Protein AF-A0A7W7KE96-F1 (afdb_monomer_lite)

Organism: Pseudomonas nitroreducens (NCBI:txid46680)

pLDDT: mean 72.94, std 20.35, range [32.03, 95.0]

Structure (mmCIF, N/CA/C/O backbone):
data_AF-A0A7W7KE96-F1
#
_entry.id   AF-A0A7W7KE96-F1
#
loop_
_atom_site.group_PDB
_atom_site.id
_atom_site.type_symbol
_atom_site.label_atom_id
_atom_site.label_alt_id
_atom_site.label_comp_id
_atom_site.label_asym_id
_atom_site.label_entity_id
_atom_site.label_seq_id
_atom_site.pdbx_PDB_ins_code
_atom_site.Cartn_x
_atom_site.Cartn_y
_atom_site.Cartn_z
_atom_site.occupancy
_atom_site.B_iso_or_equiv
_atom_site.auth_seq_id
_atom_site.auth_comp_id
_atom_site.auth_asym_id
_atom_site.auth_atom_id
_atom_site.pdbx_PDB_model_num
ATOM 1 N N . MET A 1 1 ? 0.145 -7.226 46.115 1.00 63.91 1 MET A N 1
ATOM 2 C CA . MET A 1 1 ? 0.177 -8.161 44.951 1.00 63.91 1 MET A CA 1
ATOM 3 C C . MET A 1 1 ? 1.375 -7.866 44.045 1.00 63.91 1 MET A C 1
ATOM 5 O O . MET A 1 1 ? 1.888 -6.747 44.052 1.00 63.91 1 MET A O 1
ATOM 9 N N . THR A 1 2 ? 1.837 -8.857 43.277 1.00 77.69 2 THR A N 1
ATOM 10 C CA . THR A 1 2 ? 2.917 -8.697 42.286 1.00 77.69 2 THR A CA 1
ATOM 11 C C . THR A 1 2 ? 2.420 -7.988 41.025 1.00 77.69 2 THR A C 1
ATOM 13 O O . THR A 1 2 ? 1.228 -7.985 40.714 1.00 77.69 2 THR A O 1
ATOM 16 N N . ARG A 1 3 ? 3.340 -7.403 40.246 1.00 73.75 3 ARG A N 1
ATOM 17 C CA . ARG A 1 3 ? 3.015 -6.742 38.969 1.00 73.75 3 ARG A CA 1
ATOM 18 C C . ARG A 1 3 ? 2.228 -7.653 38.026 1.00 73.75 3 ARG A C 1
ATOM 20 O O . ARG A 1 3 ? 1.323 -7.188 37.340 1.00 73.75 3 ARG A O 1
ATOM 27 N N . HIS A 1 4 ? 2.587 -8.936 37.979 1.00 71.88 4 HIS A N 1
ATOM 28 C CA . HIS A 1 4 ? 1.947 -9.897 37.088 1.00 71.88 4 HIS A CA 1
ATOM 29 C C . HIS A 1 4 ? 0.492 -10.147 37.503 1.00 71.88 4 HIS A C 1
ATOM 31 O O . HIS A 1 4 ? -0.402 -10.070 36.667 1.00 71.88 4 HIS A O 1
ATOM 37 N N . GLU A 1 5 ? 0.244 -10.341 38.799 1.00 79.44 5 GLU A N 1
ATOM 38 C CA . GLU A 1 5 ? -1.103 -10.527 39.351 1.00 79.44 5 GLU A CA 1
ATOM 39 C C . GLU A 1 5 ? -1.986 -9.290 39.145 1.00 79.44 5 GLU A C 1
ATOM 41 O O . GLU A 1 5 ? -3.139 -9.418 38.738 1.00 79.44 5 GLU A O 1
ATOM 46 N N . ALA A 1 6 ? -1.439 -8.084 39.339 1.00 77.19 6 ALA A N 1
ATOM 47 C CA . ALA A 1 6 ? -2.175 -6.839 39.114 1.00 77.19 6 ALA A CA 1
ATOM 48 C C . ALA A 1 6 ? -2.603 -6.677 37.645 1.00 77.19 6 ALA A C 1
ATOM 50 O O . ALA A 1 6 ? -3.721 -6.250 37.363 1.00 77.19 6 ALA A O 1
ATOM 51 N N . VAL A 1 7 ? -1.735 -7.050 36.699 1.00 76.81 7 VAL A N 1
ATOM 52 C CA . VAL A 1 7 ? -2.037 -6.987 35.261 1.00 76.81 7 VAL A CA 1
ATOM 53 C C . VAL A 1 7 ? -3.078 -8.032 34.856 1.00 76.81 7 VAL A C 1
ATOM 55 O O . VAL A 1 7 ? -3.960 -7.714 34.062 1.00 76.81 7 VAL A O 1
ATOM 58 N N . GLN A 1 8 ? -3.012 -9.254 35.394 1.00 75.69 8 GLN A N 1
ATOM 59 C CA . GLN A 1 8 ? -4.033 -10.280 35.134 1.00 75.69 8 GLN A CA 1
ATOM 60 C C . GLN A 1 8 ? -5.401 -9.836 35.659 1.00 75.69 8 GLN A C 1
ATOM 62 O O . GLN A 1 8 ? -6.379 -9.839 34.915 1.00 75.69 8 GLN A O 1
ATOM 67 N N . LYS A 1 9 ? -5.445 -9.317 36.890 1.00 80.25 9 LYS A N 1
ATOM 68 C CA . LYS A 1 9 ? -6.677 -8.799 37.492 1.00 80.25 9 LYS A CA 1
ATOM 69 C C . LYS A 1 9 ? -7.265 -7.621 36.704 1.00 80.25 9 LYS A C 1
ATOM 71 O O . LYS A 1 9 ? -8.474 -7.554 36.512 1.00 80.25 9 LYS A O 1
ATOM 76 N N . ALA A 1 10 ? -6.427 -6.716 36.192 1.00 74.06 10 ALA A N 1
ATOM 77 C CA . ALA A 1 10 ? -6.876 -5.616 35.335 1.00 74.06 10 ALA A CA 1
ATOM 78 C C . ALA A 1 10 ? -7.478 -6.106 34.003 1.00 74.06 10 ALA A C 1
ATOM 80 O O . ALA A 1 10 ? -8.450 -5.523 33.524 1.00 74.06 10 ALA A O 1
ATOM 81 N N . LYS A 1 11 ? -6.941 -7.188 33.420 1.00 78.25 11 LYS A N 1
ATOM 82 C CA . LYS A 1 11 ? -7.491 -7.811 32.204 1.00 78.25 11 LYS A CA 1
ATOM 83 C C . LYS A 1 11 ? -8.839 -8.475 32.465 1.00 78.25 11 LYS A C 1
ATOM 85 O O . LYS A 1 11 ? -9.767 -8.259 31.696 1.00 78.25 11 LYS A O 1
ATOM 90 N N . GLU A 1 12 ? -8.964 -9.234 33.550 1.00 77.56 12 GLU A N 1
ATOM 91 C CA . GLU A 1 12 ? -10.230 -9.870 33.937 1.00 77.56 12 GLU A CA 1
ATOM 92 C C . GLU A 1 12 ? -11.330 -8.831 34.187 1.00 77.56 12 GLU A C 1
ATOM 94 O O . GLU A 1 12 ? -12.446 -8.965 33.682 1.00 77.56 12 GLU A O 1
ATOM 99 N N . LEU A 1 13 ? -10.996 -7.744 34.890 1.00 70.50 13 LEU A N 1
ATOM 100 C CA . LEU A 1 13 ? -11.916 -6.631 35.114 1.00 70.50 13 LEU A CA 1
ATOM 101 C C . LEU A 1 13 ? -12.270 -5.905 33.811 1.00 70.50 13 LEU A C 1
ATOM 103 O O . LEU A 1 13 ? -13.413 -5.488 33.650 1.00 70.50 13 LEU A O 1
ATOM 107 N N . ALA A 1 14 ? -11.338 -5.788 32.860 1.00 66.31 14 ALA A N 1
ATOM 108 C CA . ALA A 1 14 ? -11.615 -5.176 31.560 1.00 66.31 14 ALA A CA 1
ATOM 109 C C . ALA A 1 14 ? -12.574 -6.021 30.713 1.00 66.31 14 ALA A C 1
ATOM 111 O O . ALA A 1 14 ? -13.425 -5.468 30.020 1.00 66.31 14 ALA A O 1
ATOM 112 N N . VAL A 1 15 ? -12.483 -7.351 30.809 1.00 68.88 15 VAL A N 1
ATOM 113 C CA . VAL A 1 15 ? -13.426 -8.272 30.158 1.00 68.88 15 VAL A CA 1
ATOM 114 C C . VAL A 1 15 ? -14.821 -8.165 30.780 1.00 68.88 15 VAL A C 1
ATOM 116 O O . VAL A 1 15 ? -15.809 -8.201 30.054 1.00 68.88 15 VAL A O 1
ATOM 119 N N . GLN A 1 16 ? -14.920 -7.988 32.101 1.00 65.06 16 GLN A N 1
ATOM 120 C CA . GLN A 1 16 ? -16.214 -7.879 32.789 1.00 65.06 16 GLN A CA 1
ATOM 121 C C . GLN A 1 16 ? -16.891 -6.517 32.610 1.00 65.06 16 GLN A C 1
ATOM 123 O O . GLN A 1 16 ? -18.107 -6.461 32.445 1.00 65.06 16 GLN A O 1
ATOM 128 N N . THR A 1 17 ? -16.135 -5.418 32.651 1.00 63.94 17 THR A N 1
ATOM 129 C CA . THR A 1 17 ? -16.709 -4.062 32.604 1.00 63.94 17 THR A CA 1
ATOM 130 C C . THR A 1 17 ? -16.669 -3.424 31.216 1.00 63.94 17 THR A C 1
ATOM 132 O O . THR A 1 17 ? -17.246 -2.353 31.028 1.00 63.94 17 THR A O 1
ATOM 135 N N . GLY A 1 18 ? -15.959 -4.028 30.256 1.00 59.44 18 GLY A N 1
ATOM 136 C CA . GLY A 1 18 ? -15.742 -3.471 28.917 1.00 59.44 18 GLY A CA 1
ATOM 137 C C . GLY A 1 18 ? -14.902 -2.187 28.900 1.00 59.44 18 GLY A C 1
ATOM 138 O O . GLY A 1 18 ? -14.880 -1.486 27.891 1.00 59.44 18 GLY A O 1
ATOM 139 N N . LYS A 1 19 ? -14.235 -1.842 30.011 1.00 61.62 19 LYS A N 1
ATOM 140 C CA . LYS A 1 19 ? -13.440 -0.614 30.168 1.00 61.62 19 LYS A CA 1
ATOM 141 C C . LYS A 1 19 ? -11.980 -0.952 30.489 1.00 61.62 19 LYS A C 1
ATOM 143 O O . LYS A 1 19 ? -11.736 -1.877 31.260 1.00 61.62 19 LYS A O 1
ATOM 148 N N . PRO A 1 20 ? -10.998 -0.210 29.950 1.00 56.19 20 PRO A N 1
ATOM 149 C CA . PRO A 1 20 ? -9.596 -0.431 30.281 1.00 56.19 20 PRO A CA 1
ATOM 150 C C . PRO A 1 20 ? -9.315 -0.036 31.739 1.00 56.19 20 PRO A C 1
ATOM 152 O O . PRO A 1 20 ? -9.629 1.077 32.157 1.00 56.19 20 PRO A O 1
ATOM 155 N N . HIS A 1 21 ? -8.688 -0.937 32.501 1.00 64.94 21 HIS A N 1
ATOM 156 C CA . HIS A 1 21 ? -8.236 -0.680 33.874 1.00 64.94 21 HIS A CA 1
ATOM 157 C C . HIS A 1 21 ? -6.720 -0.504 33.905 1.00 64.94 21 HIS A C 1
ATOM 159 O O . HIS A 1 21 ? -5.984 -1.243 33.245 1.00 64.94 21 HIS A O 1
ATOM 165 N N . ARG A 1 22 ? -6.234 0.468 34.681 1.00 68.50 22 ARG A N 1
ATOM 166 C CA . ARG A 1 22 ? -4.800 0.764 34.807 1.00 68.50 22 ARG A CA 1
ATOM 167 C C . ARG A 1 22 ? -4.251 0.159 36.093 1.00 68.50 22 ARG A C 1
ATOM 169 O O . ARG A 1 22 ? -4.929 0.139 37.109 1.00 68.50 22 ARG A O 1
ATOM 176 N N . VAL A 1 23 ? -3.000 -0.294 36.074 1.00 73.31 23 VAL A N 1
ATOM 177 C CA . VAL A 1 23 ? -2.275 -0.690 37.292 1.00 73.31 23 VAL A CA 1
ATOM 178 C C . VAL A 1 23 ? -1.361 0.443 37.759 1.00 73.31 23 VAL A C 1
ATOM 180 O O . VAL A 1 23 ? -0.704 1.086 36.937 1.00 73.31 23 VAL A O 1
ATOM 183 N N . SER A 1 24 ? -1.322 0.691 39.066 1.00 66.00 24 SER A N 1
ATOM 184 C CA . SER A 1 24 ? -0.447 1.677 39.710 1.00 66.00 24 SER A CA 1
ATOM 185 C C . SER A 1 24 ? 0.381 1.017 40.811 1.00 66.00 24 SER A C 1
ATOM 187 O O . SER A 1 24 ? -0.052 0.029 41.405 1.00 66.00 24 SER A O 1
ATOM 189 N N . GLN A 1 25 ? 1.577 1.547 41.066 1.00 71.75 25 GLN A N 1
ATOM 190 C CA . GLN A 1 25 ? 2.468 1.078 42.124 1.00 71.75 25 GLN A CA 1
ATOM 191 C C . GLN A 1 25 ? 2.543 2.148 43.218 1.00 71.75 25 GLN A C 1
ATOM 193 O O . GLN A 1 25 ? 3.053 3.241 42.980 1.00 71.75 25 GLN A O 1
ATOM 198 N N . MET A 1 26 ? 2.062 1.829 44.419 1.00 54.44 26 MET A N 1
ATOM 199 C CA . MET A 1 26 ? 2.197 2.674 45.609 1.00 54.44 26 MET A CA 1
ATOM 200 C C . MET A 1 26 ? 2.913 1.877 46.698 1.00 54.44 26 MET A C 1
ATOM 202 O O . MET A 1 26 ? 2.526 0.755 47.009 1.00 54.44 26 MET A O 1
ATOM 206 N N . GLY A 1 27 ? 3.993 2.432 47.256 1.00 58.00 27 GLY A N 1
ATOM 207 C CA . GLY A 1 27 ? 4.699 1.823 48.394 1.00 58.00 27 GLY A CA 1
ATOM 208 C C . GLY A 1 27 ? 5.339 0.452 48.129 1.00 58.00 27 GLY A C 1
ATOM 209 O O . GLY A 1 27 ? 5.569 -0.296 49.070 1.00 58.00 27 GLY A O 1
ATOM 210 N N . GLY A 1 28 ? 5.621 0.104 46.867 1.00 64.81 28 GLY A N 1
ATOM 211 C CA . GLY A 1 28 ? 6.172 -1.205 46.487 1.00 64.81 28 GLY A CA 1
ATOM 212 C C . GLY A 1 28 ? 5.114 -2.263 46.157 1.00 64.81 28 GLY A C 1
ATOM 213 O O . GLY A 1 28 ? 5.461 -3.316 45.625 1.00 64.81 28 GLY A O 1
ATOM 214 N N . GLU A 1 29 ? 3.834 -1.958 46.365 1.00 64.12 29 GLU A N 1
ATOM 215 C CA . GLU A 1 29 ? 2.722 -2.850 46.065 1.00 64.12 29 GLU A CA 1
ATOM 216 C C . GLU A 1 29 ? 1.977 -2.397 44.802 1.00 64.12 29 GLU A C 1
ATOM 218 O O . GLU A 1 29 ? 1.772 -1.203 44.567 1.00 64.12 29 GLU A O 1
ATOM 223 N N . TRP A 1 30 ? 1.619 -3.350 43.940 1.00 70.88 30 TRP A N 1
ATOM 224 C CA . TRP A 1 30 ? 0.836 -3.071 42.737 1.00 70.88 30 TRP A CA 1
ATOM 225 C C . TRP A 1 30 ? -0.651 -3.124 43.067 1.00 70.88 30 TRP A C 1
ATOM 227 O O . TRP A 1 30 ? -1.064 -4.021 43.784 1.00 70.88 30 TRP A O 1
ATOM 237 N N . SER A 1 31 ? -1.461 -2.223 42.519 1.00 69.38 31 SER A N 1
ATOM 238 C CA . SER A 1 31 ? -2.922 -2.246 42.665 1.00 69.38 31 SER A CA 1
ATOM 239 C C . SER A 1 31 ? -3.601 -1.831 41.363 1.00 69.38 31 SER A C 1
ATOM 241 O O . SER A 1 31 ? -3.063 -1.031 40.593 1.00 69.38 31 SER A O 1
ATOM 243 N N . VAL A 1 32 ? -4.782 -2.393 41.098 1.00 65.69 32 VAL A N 1
ATOM 244 C CA . VAL A 1 32 ? -5.623 -1.992 39.961 1.00 65.69 32 VAL A CA 1
ATOM 245 C C . VAL A 1 32 ? -6.376 -0.723 40.348 1.00 65.69 32 VAL A C 1
ATOM 247 O O . VAL A 1 32 ? -7.063 -0.706 41.363 1.00 65.69 32 VAL A O 1
ATOM 250 N N . VAL A 1 33 ? -6.233 0.326 39.545 1.00 63.47 33 VAL A N 1
ATOM 251 C CA . VAL A 1 33 ? -6.980 1.578 39.662 1.00 63.47 33 VAL A CA 1
ATOM 252 C C . VAL A 1 33 ? -8.257 1.418 38.848 1.00 63.47 33 VAL A C 1
ATOM 254 O O . VAL A 1 33 ? -8.208 1.333 37.616 1.00 63.47 33 VAL A O 1
ATOM 257 N N . THR A 1 34 ? -9.390 1.325 39.537 1.00 57.56 34 THR A N 1
ATOM 258 C CA . THR A 1 34 ? -10.703 1.288 38.898 1.00 57.56 34 THR A CA 1
ATOM 259 C C . THR A 1 34 ? -11.102 2.705 38.462 1.00 57.56 34 THR A C 1
ATOM 261 O O . THR A 1 34 ? -10.931 3.652 39.228 1.00 57.56 34 THR A O 1
ATOM 264 N N . PRO A 1 35 ? -11.665 2.889 37.253 1.00 51.00 35 PRO A N 1
ATOM 265 C CA . PRO A 1 35 ? -12.090 4.205 36.763 1.00 51.00 35 PRO A CA 1
ATOM 266 C C . PRO A 1 35 ? -13.250 4.845 37.552 1.00 51.00 35 PRO A C 1
ATOM 268 O O . PRO A 1 35 ? -13.668 5.950 37.227 1.00 51.00 35 PRO A O 1
ATOM 271 N N . GLU A 1 36 ? -13.819 4.152 38.541 1.00 44.97 36 GLU A N 1
ATOM 272 C CA . GLU A 1 36 ? -15.008 4.589 39.286 1.00 44.97 36 GLU A CA 1
ATOM 273 C C . GLU A 1 36 ? -14.724 5.573 40.429 1.00 44.97 36 GLU A C 1
ATOM 275 O O . GLU A 1 36 ? -15.672 6.152 40.951 1.00 44.97 36 GLU A O 1
ATOM 280 N N . GLU A 1 37 ? -13.461 5.833 40.787 1.00 41.19 37 GLU A N 1
ATOM 281 C CA . GLU A 1 37 ? -13.121 6.868 41.782 1.00 41.19 37 GLU A CA 1
ATOM 282 C C . GLU A 1 37 ? -12.827 8.254 41.184 1.00 41.19 37 GLU A C 1
ATOM 284 O O . GLU A 1 37 ? -12.770 9.235 41.922 1.00 41.19 37 GLU A O 1
ATOM 289 N N . GLU A 1 38 ? -12.738 8.393 39.858 1.00 44.12 38 GLU A N 1
ATOM 290 C CA . GLU A 1 38 ? -12.606 9.699 39.195 1.00 44.12 38 GLU A CA 1
ATOM 291 C C . GLU A 1 38 ? -13.986 10.200 38.727 1.00 44.12 38 GLU A C 1
ATOM 293 O O . GLU A 1 38 ? -14.239 10.477 37.553 1.00 44.12 38 GLU A O 1
ATOM 298 N N . VAL A 1 39 ? -14.932 10.269 39.672 1.00 36.94 39 VAL A N 1
ATOM 299 C CA . VAL A 1 39 ? -16.242 10.890 39.451 1.00 36.94 39 VAL A CA 1
ATOM 300 C C . VAL A 1 39 ? -16.019 12.385 39.253 1.00 36.94 39 VAL A C 1
ATOM 302 O O . VAL A 1 39 ? -15.877 13.144 40.209 1.00 36.94 39 VAL A O 1
ATOM 305 N N . TRP A 1 40 ? -16.002 12.806 37.992 1.00 33.03 40 TRP A N 1
ATOM 306 C CA . TRP A 1 40 ? -16.160 14.200 37.599 1.00 33.03 40 TRP A CA 1
ATOM 307 C C . TRP A 1 40 ? -17.431 14.754 38.260 1.00 33.03 40 TRP A C 1
ATOM 309 O O . TRP A 1 40 ? -18.550 14.395 37.885 1.00 33.03 40 TRP A O 1
ATOM 319 N N . ARG A 1 41 ? -17.255 15.588 39.289 1.00 36.03 41 ARG A N 1
ATOM 320 C CA . ARG A 1 41 ? -18.333 16.288 39.987 1.00 36.03 41 ARG A CA 1
ATOM 321 C C . ARG A 1 41 ? -18.492 17.688 39.380 1.00 36.03 41 ARG A C 1
ATOM 323 O O . ARG A 1 41 ? -17.548 18.479 39.419 1.00 36.03 41 ARG A O 1
ATOM 330 N N . PRO A 1 42 ? -19.659 18.033 38.807 1.00 37.12 42 PRO A N 1
ATOM 331 C CA . PRO A 1 42 ? -19.872 19.339 38.182 1.00 37.12 42 PRO A CA 1
ATOM 332 C C . PRO A 1 42 ? -19.756 20.526 39.160 1.00 37.12 42 PRO A C 1
ATOM 334 O O . PRO A 1 42 ? -19.596 21.665 38.715 1.00 37.12 42 PRO A O 1
ATOM 337 N N . GLU A 1 43 ? -19.785 20.286 40.476 1.00 41.06 43 GLU A N 1
ATOM 338 C CA . GLU A 1 43 ? -19.597 21.301 41.520 1.00 41.06 43 GLU A CA 1
ATOM 339 C C . GLU A 1 43 ? -18.176 21.911 41.629 1.00 41.06 43 GLU A C 1
ATOM 341 O O . GLU A 1 43 ? -18.037 23.016 42.163 1.00 41.06 43 GLU A O 1
ATOM 346 N N . ASP A 1 44 ? -17.130 21.296 41.064 1.00 41.09 44 ASP A N 1
ATOM 347 C CA . ASP A 1 44 ? -15.742 21.783 41.220 1.00 41.09 44 ASP A CA 1
ATOM 348 C C . ASP A 1 44 ? -15.376 22.978 40.315 1.00 41.09 44 ASP A C 1
ATOM 350 O O . ASP A 1 44 ? -14.350 23.638 40.501 1.00 41.09 44 ASP A O 1
ATOM 354 N N . ARG A 1 45 ? -16.246 23.342 39.363 1.00 42.47 45 ARG A N 1
ATOM 355 C CA . ARG A 1 45 ? -16.013 24.459 38.427 1.00 42.47 45 ARG A CA 1
ATOM 356 C C . ARG A 1 45 ? -16.132 25.844 39.082 1.00 42.47 45 ARG A C 1
ATOM 358 O O . ARG A 1 45 ? -15.669 26.832 38.517 1.00 42.47 45 ARG A O 1
ATOM 365 N N . ALA A 1 46 ? -16.748 25.942 40.259 1.00 39.06 46 ALA A N 1
ATOM 366 C CA . ALA A 1 46 ? -17.154 27.225 40.834 1.00 39.06 46 ALA A CA 1
ATOM 367 C C . ALA A 1 46 ? -16.101 27.917 41.727 1.00 39.06 46 ALA A C 1
ATOM 369 O O . ALA A 1 46 ? -16.335 29.045 42.152 1.00 39.06 46 ALA A O 1
ATOM 370 N N . LYS A 1 47 ? -14.947 27.296 42.025 1.00 38.06 47 LYS A N 1
ATOM 371 C CA . LYS A 1 47 ? -13.990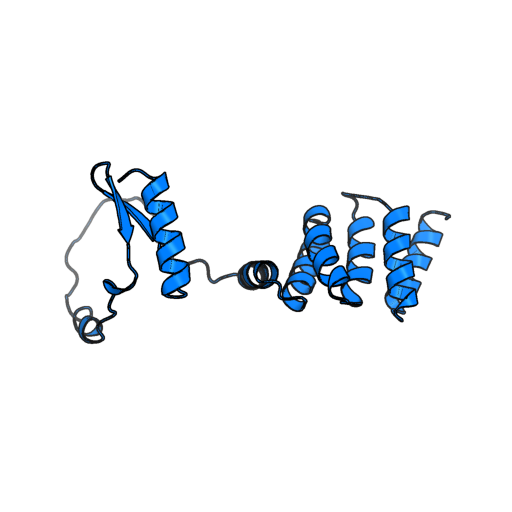 27.840 43.020 1.00 38.06 47 LYS A CA 1
ATOM 372 C C . LYS A 1 47 ? -12.687 28.430 42.468 1.00 38.06 47 LYS A C 1
ATOM 374 O O . LYS A 1 47 ? -11.930 29.016 43.230 1.00 38.06 47 LYS A O 1
ATOM 379 N N . ILE A 1 48 ? -12.438 28.351 41.163 1.00 46.25 48 ILE A N 1
ATOM 380 C CA . ILE A 1 48 ? -11.192 28.846 40.534 1.00 46.25 48 ILE A CA 1
ATOM 381 C C . ILE A 1 48 ? -11.270 30.291 40.011 1.00 46.25 48 ILE A C 1
ATOM 383 O O . ILE A 1 48 ? -10.305 30.794 39.449 1.00 46.25 48 ILE A O 1
ATOM 387 N N . ALA A 1 49 ? -12.396 30.985 40.196 1.00 34.50 49 ALA A N 1
ATOM 388 C CA . ALA A 1 49 ? -12.637 32.271 39.541 1.00 34.50 49 ALA A CA 1
ATOM 389 C C . ALA A 1 49 ? -12.278 33.525 40.363 1.00 34.50 49 ALA A C 1
ATOM 391 O O . ALA A 1 49 ? -12.510 34.621 39.860 1.00 34.50 49 ALA A O 1
ATOM 392 N N . ASN A 1 50 ? -11.764 33.433 41.603 1.00 35.56 50 ASN A N 1
ATOM 393 C CA . ASN A 1 50 ? -11.572 34.661 42.390 1.00 35.56 50 ASN A CA 1
ATOM 394 C C . ASN A 1 50 ? -10.549 34.600 43.546 1.00 35.56 50 ASN A C 1
ATOM 396 O O . ASN A 1 50 ? -10.928 34.679 44.713 1.00 35.56 50 ASN A O 1
ATOM 400 N N . THR A 1 51 ? -9.247 34.554 43.248 1.00 32.03 51 THR A N 1
ATOM 401 C CA . THR A 1 51 ? -8.223 35.050 44.189 1.00 32.03 51 THR A CA 1
ATOM 402 C C . THR A 1 51 ? -7.195 35.934 43.465 1.00 32.03 51 THR A C 1
ATOM 404 O O . THR A 1 51 ? -6.656 35.527 42.434 1.00 32.03 51 THR A O 1
ATOM 407 N N . PRO A 1 52 ? -6.935 37.168 43.947 1.00 33.22 52 PRO A N 1
ATOM 408 C CA . PRO A 1 52 ? -6.041 38.108 43.282 1.00 33.22 52 PRO A CA 1
ATOM 409 C C . PRO A 1 52 ? -4.560 37.850 43.603 1.00 33.22 52 PRO A C 1
ATOM 411 O O . PRO A 1 52 ? -4.180 37.517 44.722 1.00 33.22 52 PRO A O 1
ATOM 414 N N . SER A 1 53 ? -3.748 38.074 42.570 1.00 44.44 53 SER A N 1
ATOM 415 C CA . SER A 1 53 ? -2.287 38.192 42.521 1.00 44.44 53 SER A CA 1
ATOM 416 C C . SER A 1 53 ? -1.615 38.745 43.788 1.00 44.44 53 SER A C 1
ATOM 418 O O . SER A 1 53 ? -1.713 39.943 44.040 1.00 44.44 53 SER A O 1
ATOM 420 N N . VAL A 1 54 ? -0.792 37.932 44.465 1.00 38.50 54 VAL A N 1
ATOM 421 C CA . VAL A 1 54 ? 0.397 38.401 45.206 1.00 38.50 54 VAL A CA 1
ATOM 422 C C . VAL A 1 54 ? 1.482 37.316 45.186 1.00 38.50 54 VAL A C 1
ATOM 424 O O . VAL A 1 54 ? 1.334 36.308 45.862 1.00 38.50 54 VAL A O 1
ATOM 427 N N . VAL A 1 55 ? 2.572 37.541 44.444 1.00 37.94 55 VAL A N 1
ATOM 428 C CA . VAL A 1 55 ? 3.970 37.401 44.917 1.00 37.94 55 VAL A CA 1
ATOM 429 C C . VAL A 1 55 ? 4.920 38.031 43.879 1.00 37.94 55 VAL A C 1
ATOM 431 O O . VAL A 1 55 ? 4.922 37.592 42.727 1.00 37.94 55 VAL A O 1
ATOM 434 N N . PRO A 1 56 ? 5.714 39.063 44.233 1.00 35.88 56 PRO A N 1
ATOM 435 C CA . PRO A 1 56 ? 6.676 39.675 43.324 1.00 35.88 56 PRO A CA 1
ATOM 436 C C . PRO A 1 56 ? 8.115 39.150 43.515 1.00 35.88 56 PRO A C 1
ATOM 438 O O . PRO A 1 56 ? 8.588 39.000 44.636 1.00 35.88 56 PRO A O 1
ATOM 441 N N . ALA A 1 57 ? 8.796 39.023 42.370 1.00 34.78 57 ALA A N 1
ATOM 442 C CA . ALA A 1 57 ? 10.242 39.045 42.101 1.00 34.78 57 ALA A CA 1
ATOM 443 C C . ALA A 1 57 ? 11.143 37.820 42.419 1.00 34.78 57 ALA A C 1
ATOM 445 O O . ALA A 1 57 ? 11.406 37.482 43.566 1.00 34.78 57 ALA A O 1
ATOM 446 N N . LEU A 1 58 ? 11.755 37.338 41.320 1.00 35.50 58 LEU A N 1
ATOM 447 C CA . LEU A 1 58 ? 13.009 36.578 41.153 1.00 35.50 58 LEU A CA 1
ATOM 448 C C . LEU A 1 58 ? 13.020 35.064 41.464 1.00 35.50 58 LEU A C 1
ATOM 450 O O . LEU A 1 58 ? 13.376 34.655 42.558 1.00 35.50 58 LEU A O 1
ATOM 454 N N . ASP A 1 59 ? 12.815 34.236 40.428 1.00 38.06 59 ASP A N 1
ATOM 455 C CA . ASP A 1 59 ? 13.938 33.464 39.862 1.00 38.06 59 ASP A CA 1
ATOM 456 C C . ASP A 1 59 ? 13.684 33.082 38.387 1.00 38.06 59 ASP A C 1
ATOM 458 O O . ASP A 1 59 ? 12.570 32.767 37.964 1.00 38.06 59 ASP A O 1
ATOM 462 N N . LEU A 1 60 ? 14.724 33.198 37.573 1.00 41.84 60 LEU A N 1
ATOM 463 C CA . LEU A 1 60 ? 14.691 33.189 36.117 1.00 41.84 60 LEU A CA 1
ATOM 464 C C . LEU A 1 60 ? 15.042 31.794 35.589 1.00 41.84 60 LEU A C 1
ATOM 466 O O . LEU A 1 60 ? 16.209 31.533 35.349 1.00 41.84 60 LEU A O 1
ATOM 470 N N . HIS A 1 61 ? 14.062 30.940 35.287 1.00 42.91 61 HIS A N 1
ATOM 471 C CA . HIS A 1 61 ? 14.218 29.915 34.242 1.00 42.91 61 HIS A CA 1
ATOM 472 C C . HIS A 1 61 ? 12.946 29.831 33.401 1.00 42.91 61 HIS A C 1
ATOM 474 O O . HIS A 1 61 ? 12.048 29.013 33.585 1.00 42.91 61 HIS A O 1
ATOM 480 N N . ARG A 1 62 ? 12.905 30.759 32.445 1.00 46.19 62 ARG A N 1
ATOM 481 C CA . ARG A 1 62 ? 12.142 30.692 31.202 1.00 46.19 62 ARG A CA 1
ATOM 482 C C . ARG A 1 62 ? 12.056 29.238 30.714 1.00 46.19 62 ARG A C 1
ATOM 484 O O . ARG A 1 62 ? 13.096 28.608 30.545 1.00 46.19 62 ARG A O 1
ATOM 491 N N . ASN A 1 63 ? 10.833 28.803 30.397 1.00 40.47 63 ASN A N 1
ATOM 492 C CA . ASN A 1 63 ? 10.487 27.606 29.613 1.00 40.47 63 ASN A CA 1
ATOM 493 C C . ASN A 1 63 ? 9.933 26.377 30.369 1.00 40.47 63 ASN A C 1
ATOM 495 O O . ASN A 1 63 ? 10.368 25.253 30.136 1.00 40.47 63 ASN A O 1
ATOM 499 N N . GLN A 1 64 ? 8.891 26.567 31.185 1.00 40.50 64 GLN A N 1
ATOM 500 C CA . GLN A 1 64 ? 7.915 25.506 31.462 1.00 40.50 64 GLN A CA 1
ATOM 501 C C . GLN A 1 64 ? 6.487 26.039 31.318 1.00 40.50 64 GLN A C 1
ATOM 503 O O . GLN A 1 64 ? 5.911 26.594 32.247 1.00 40.50 64 GLN A O 1
ATOM 508 N N . ILE A 1 65 ? 5.910 25.837 30.135 1.00 43.22 65 ILE A N 1
ATOM 509 C CA . ILE A 1 65 ? 4.488 25.508 30.029 1.00 43.22 65 ILE A CA 1
ATOM 510 C C . ILE A 1 65 ? 4.472 23.976 29.890 1.00 43.22 65 ILE A C 1
ATOM 512 O O . ILE A 1 65 ? 4.779 23.495 28.798 1.00 43.22 65 ILE A O 1
ATOM 516 N N . PRO A 1 66 ? 4.229 23.181 30.950 1.00 41.09 66 PRO A N 1
ATOM 517 C CA . PRO A 1 66 ? 4.039 21.748 30.797 1.00 41.09 66 PRO A CA 1
ATOM 518 C C . PRO A 1 66 ? 2.592 21.466 30.368 1.00 41.09 66 PRO A C 1
ATOM 520 O O . PRO A 1 66 ? 1.640 21.958 30.968 1.00 41.09 66 PRO A O 1
ATOM 523 N N . ASP A 1 67 ? 2.464 20.662 29.313 1.00 39.81 67 ASP A N 1
ATOM 524 C CA . ASP A 1 67 ? 1.266 19.930 28.893 1.00 39.81 67 ASP A CA 1
ATOM 525 C C . ASP A 1 67 ? 0.059 20.729 28.370 1.00 39.81 67 ASP A C 1
ATOM 527 O O . ASP A 1 67 ? -1.084 20.534 28.790 1.00 39.81 67 ASP A O 1
ATOM 531 N N . SER A 1 68 ? 0.251 21.474 27.274 1.00 39.69 68 SER A N 1
ATOM 532 C CA . SER A 1 68 ? -0.777 21.369 26.232 1.00 39.69 68 SER A CA 1
ATOM 533 C C . SER A 1 68 ? -0.683 19.942 25.691 1.00 39.69 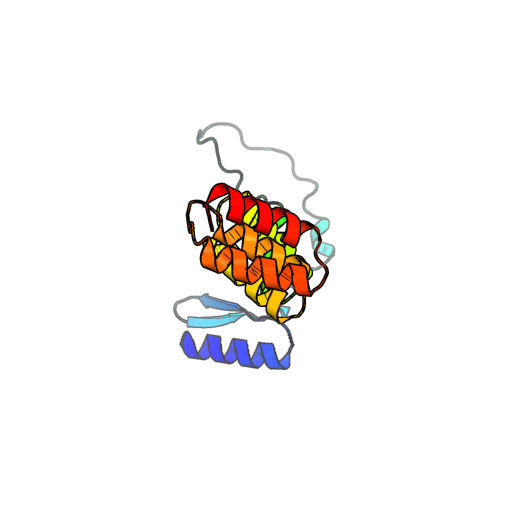68 SER A C 1
ATOM 535 O O . SER A 1 68 ? 0.304 19.624 25.022 1.00 39.69 68 SER A O 1
ATOM 537 N N . LYS A 1 69 ? -1.658 19.066 25.986 1.00 40.28 69 LYS A N 1
ATOM 538 C CA . LYS A 1 69 ? -1.814 17.799 25.246 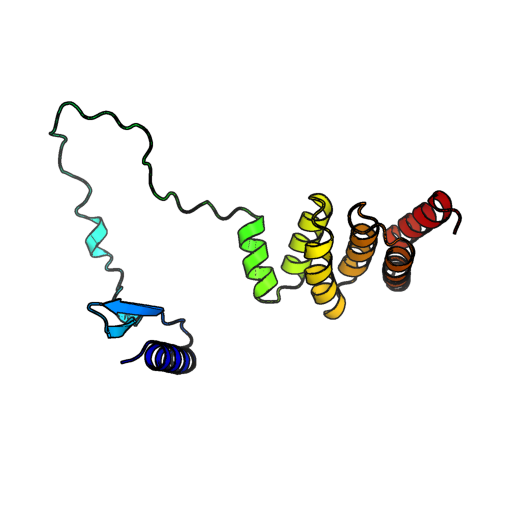1.00 40.28 69 LYS A CA 1
ATOM 539 C C . LYS A 1 69 ? -1.576 18.130 23.768 1.00 40.28 69 LYS A C 1
ATOM 541 O O . LYS A 1 69 ? -2.240 19.064 23.303 1.00 40.28 69 LYS A O 1
ATOM 546 N N . PRO A 1 70 ? -0.625 17.488 23.057 1.00 40.72 70 PRO A N 1
ATOM 547 C CA . PRO A 1 70 ? -0.429 17.800 21.651 1.00 40.72 70 PRO A CA 1
ATOM 548 C C . PRO A 1 70 ? -1.800 17.645 21.009 1.00 40.72 70 PRO A C 1
ATOM 550 O O . PRO A 1 70 ? -2.415 16.586 21.149 1.00 40.72 70 PRO A O 1
ATOM 553 N N . VAL A 1 71 ? -2.330 18.724 20.419 1.00 39.41 71 VAL A N 1
ATOM 554 C CA . VAL A 1 71 ? -3.528 18.633 19.577 1.00 39.41 71 VAL A CA 1
ATOM 555 C C . VAL A 1 71 ? -3.243 17.452 18.668 1.00 39.41 71 VAL A C 1
ATOM 557 O O . VAL A 1 71 ? -2.218 17.509 17.982 1.00 39.41 71 VAL A O 1
ATOM 560 N N . PRO A 1 72 ? -4.011 16.350 18.756 1.00 47.62 72 PRO A N 1
ATOM 561 C CA . PRO A 1 72 ? -3.643 15.142 18.055 1.00 47.62 72 PRO A CA 1
ATOM 562 C C . PRO A 1 72 ? -3.584 15.541 16.594 1.00 47.62 72 PRO A C 1
ATOM 564 O O . PRO A 1 72 ? -4.584 15.964 16.007 1.00 47.62 72 PRO A O 1
ATOM 567 N N . THR A 1 73 ? -2.372 15.525 16.041 1.00 60.28 73 THR A N 1
ATOM 568 C CA . THR A 1 73 ? -2.164 15.847 14.640 1.00 60.28 73 THR A CA 1
ATOM 569 C C . THR A 1 73 ? -3.132 14.961 13.869 1.00 60.28 73 THR A C 1
ATOM 571 O O . THR A 1 73 ? -3.367 13.825 14.281 1.00 60.28 73 THR A O 1
ATOM 574 N N . LYS A 1 74 ? -3.708 15.445 12.765 1.00 65.12 74 LYS A N 1
ATOM 575 C CA . LYS A 1 74 ? -4.633 14.665 11.921 1.00 65.12 74 LYS A CA 1
ATOM 576 C C . LYS A 1 74 ? -4.189 13.195 11.750 1.00 65.12 74 LYS A C 1
ATOM 578 O O . LYS A 1 74 ? -5.018 12.296 11.746 1.00 65.12 74 LYS A O 1
ATOM 583 N N . TYR A 1 75 ? -2.878 12.964 11.694 1.00 65.31 75 TYR A N 1
ATOM 584 C CA . TYR A 1 75 ? -2.224 11.661 11.583 1.00 65.31 75 TYR A CA 1
ATOM 585 C C . TYR A 1 75 ? -2.182 10.812 12.870 1.00 65.31 75 TYR A C 1
ATOM 587 O O . TYR A 1 75 ? -2.276 9.600 12.767 1.00 65.31 75 TYR A O 1
ATOM 595 N N . ALA A 1 76 ? -2.121 11.399 14.068 1.00 68.81 76 ALA A N 1
ATOM 596 C CA . ALA A 1 76 ? -2.172 10.658 15.337 1.00 68.81 76 ALA A CA 1
ATOM 597 C C . ALA A 1 76 ? -3.558 10.033 15.582 1.00 68.81 76 ALA A C 1
ATOM 599 O O . ALA A 1 76 ? -3.671 8.923 16.095 1.00 68.81 76 ALA A O 1
ATOM 600 N N . VAL A 1 77 ? -4.626 10.725 15.163 1.00 72.38 77 VAL A N 1
ATOM 601 C CA . VAL A 1 77 ? -5.982 10.152 15.172 1.00 72.38 77 VAL A CA 1
ATOM 602 C C . VAL A 1 77 ? -6.081 9.006 14.160 1.00 72.38 77 VAL A C 1
ATOM 604 O O . VAL A 1 77 ? -6.660 7.971 14.479 1.00 72.38 77 VAL A O 1
ATOM 607 N N . LEU A 1 78 ? -5.476 9.164 12.975 1.00 75.44 78 LEU A N 1
ATOM 608 C CA . LEU A 1 78 ? -5.424 8.116 11.950 1.00 75.44 78 LEU A CA 1
ATOM 609 C C . LEU A 1 78 ? -4.629 6.888 12.404 1.00 75.44 78 LEU A C 1
ATOM 611 O O . LEU A 1 78 ? -5.059 5.785 12.108 1.00 75.44 78 LEU A O 1
ATOM 615 N N . GLU A 1 79 ? -3.526 7.048 13.140 1.00 76.12 79 GLU A N 1
ATOM 616 C CA . GLU A 1 79 ? -2.774 5.918 13.707 1.00 76.12 79 GLU A CA 1
ATOM 617 C C . GLU A 1 79 ? -3.644 5.088 14.658 1.00 76.12 79 GLU A C 1
ATOM 619 O O . GLU A 1 79 ? -3.744 3.877 14.485 1.00 76.12 79 GLU A O 1
ATOM 624 N N . ALA A 1 80 ? -4.367 5.731 15.580 1.00 77.12 80 ALA A N 1
ATOM 625 C CA . ALA A 1 80 ? -5.266 5.024 16.494 1.00 77.12 80 ALA A CA 1
ATOM 626 C C . ALA A 1 80 ? -6.415 4.293 15.768 1.00 77.12 80 ALA A C 1
ATOM 628 O O . ALA A 1 80 ? -6.810 3.203 16.178 1.00 77.12 80 ALA A O 1
ATOM 629 N N . HIS A 1 81 ? -6.947 4.872 14.685 1.00 76.19 81 HIS A N 1
ATOM 630 C CA . HIS A 1 81 ? -7.998 4.234 13.880 1.00 76.19 81 HIS A CA 1
ATOM 631 C C . HIS A 1 81 ? -7.438 3.116 12.984 1.00 76.19 81 HIS A C 1
ATOM 633 O O . HIS A 1 81 ? -8.067 2.078 12.798 1.00 76.19 81 HIS A O 1
ATOM 639 N N . ALA A 1 82 ? -6.226 3.284 12.457 1.00 78.69 82 ALA A N 1
ATOM 640 C CA . ALA A 1 82 ? -5.547 2.248 11.690 1.00 78.69 82 ALA A CA 1
ATOM 641 C C . ALA A 1 82 ? -5.247 1.020 12.566 1.00 78.69 82 ALA A C 1
ATOM 643 O O . ALA A 1 82 ? -5.411 -0.115 12.116 1.00 78.69 82 ALA A O 1
ATOM 644 N N . GLU A 1 83 ? -4.870 1.244 13.828 1.00 79.62 83 GLU A N 1
ATOM 645 C CA . GLU A 1 83 ? -4.675 0.198 14.837 1.00 79.62 83 GLU A CA 1
ATOM 646 C C . GLU A 1 83 ? -5.977 -0.489 15.259 1.00 79.62 83 GLU A C 1
ATOM 648 O O . GLU A 1 83 ? -5.958 -1.680 15.570 1.00 79.62 83 GLU A O 1
ATOM 653 N N . SER A 1 84 ? -7.111 0.218 15.240 1.00 78.56 84 SER A N 1
ATOM 654 C CA . SER A 1 84 ? -8.421 -0.386 15.508 1.00 78.56 84 SER A CA 1
ATOM 655 C C . SER A 1 84 ? -8.998 -1.165 14.317 1.00 78.56 84 SER A C 1
ATOM 657 O O . SER A 1 84 ? -10.059 -1.776 14.455 1.00 78.56 84 SER A O 1
ATOM 659 N N . GLY A 1 85 ? -8.297 -1.192 13.177 1.00 76.31 85 GLY A N 1
ATOM 660 C CA . GLY A 1 85 ? -8.685 -1.941 11.979 1.00 76.31 85 GLY A CA 1
ATOM 661 C C . GLY A 1 85 ? -9.562 -1.163 10.995 1.00 76.31 85 GLY A C 1
ATOM 662 O O . GLY A 1 85 ? -10.173 -1.768 10.116 1.00 76.31 85 GLY A O 1
ATOM 663 N N . ASP A 1 86 ? -9.646 0.164 11.119 1.00 84.62 86 ASP A N 1
ATOM 664 C CA . ASP A 1 86 ? -10.341 0.996 10.137 1.00 84.62 86 ASP A CA 1
ATOM 665 C C . ASP A 1 86 ? -9.547 1.043 8.822 1.00 84.62 86 ASP A C 1
ATOM 667 O O . ASP A 1 86 ? -8.497 1.681 8.721 1.00 84.62 86 ASP A O 1
ATOM 671 N N . VAL A 1 87 ? -10.084 0.389 7.790 1.00 84.38 87 VAL A N 1
ATOM 672 C CA . VAL A 1 87 ? -9.502 0.305 6.441 1.00 84.38 87 VAL A CA 1
ATOM 673 C C . VAL A 1 87 ? -9.183 1.682 5.859 1.00 84.38 87 VAL A C 1
ATOM 675 O O . VAL A 1 87 ? -8.130 1.868 5.246 1.00 84.38 87 VAL A O 1
ATOM 678 N N . GLN A 1 88 ? -10.070 2.663 6.044 1.00 84.00 88 GLN A N 1
ATOM 679 C CA . GLN A 1 88 ? -9.885 4.000 5.479 1.00 84.00 88 GLN A CA 1
ATOM 680 C C . GLN A 1 88 ? -8.783 4.754 6.220 1.00 84.00 88 GLN A C 1
ATOM 682 O O . GLN A 1 88 ? -7.998 5.476 5.599 1.00 84.00 88 GLN A O 1
ATOM 687 N N . ALA A 1 89 ? -8.664 4.541 7.532 1.00 84.38 89 ALA A N 1
ATOM 688 C CA . ALA A 1 89 ? -7.563 5.087 8.311 1.00 84.38 89 ALA A CA 1
ATOM 689 C C . ALA A 1 89 ? -6.222 4.431 7.953 1.00 84.38 89 ALA A C 1
ATOM 691 O O . ALA A 1 89 ? -5.232 5.141 7.778 1.00 84.38 89 ALA A O 1
ATOM 692 N N . GLN A 1 90 ? -6.193 3.107 7.769 1.00 86.50 90 GLN A N 1
ATOM 693 C CA . GLN A 1 90 ? -5.011 2.373 7.303 1.00 86.50 90 GLN A CA 1
ATOM 694 C C . GLN A 1 90 ? -4.550 2.863 5.926 1.00 86.50 90 GLN A C 1
ATOM 696 O O . GLN A 1 90 ? -3.355 3.083 5.716 1.00 86.50 90 GLN A O 1
ATOM 701 N N . LEU A 1 91 ? -5.491 3.096 5.005 1.00 88.31 91 LEU A N 1
ATOM 702 C CA . LEU A 1 91 ? -5.203 3.651 3.686 1.00 88.31 91 LEU A CA 1
ATOM 703 C C . LEU A 1 91 ? -4.637 5.075 3.783 1.00 88.31 91 LEU A C 1
ATOM 705 O O . LEU A 1 91 ? -3.577 5.347 3.223 1.00 88.31 91 LEU A O 1
ATOM 709 N N . ALA A 1 92 ? -5.312 5.970 4.508 1.00 88.00 92 ALA A N 1
ATOM 710 C CA . ALA A 1 92 ? -4.894 7.365 4.647 1.00 88.00 92 ALA A CA 1
ATOM 711 C C . ALA A 1 92 ? -3.533 7.499 5.350 1.00 88.00 92 ALA A C 1
ATOM 713 O O . ALA A 1 92 ? -2.703 8.327 4.965 1.00 88.00 92 ALA A O 1
ATOM 714 N N . LEU A 1 93 ? -3.280 6.666 6.363 1.00 86.81 93 LEU A N 1
ATOM 715 C CA . LEU A 1 93 ? -1.990 6.595 7.036 1.00 86.81 93 LEU A CA 1
ATOM 716 C C . LEU A 1 93 ? -0.911 6.045 6.099 1.00 86.81 93 LEU A C 1
ATOM 718 O O . LEU A 1 93 ? 0.172 6.618 6.012 1.00 86.81 93 LEU A O 1
ATOM 722 N N . GLY A 1 94 ? -1.209 4.972 5.365 1.00 88.56 94 GLY A N 1
ATOM 723 C CA . GLY A 1 94 ? -0.315 4.402 4.363 1.00 88.56 94 GLY A CA 1
ATOM 724 C C . GLY A 1 94 ? 0.074 5.414 3.286 1.00 88.56 94 GLY A C 1
ATOM 725 O O . GLY A 1 94 ? 1.257 5.589 3.017 1.00 88.56 94 GLY A O 1
ATOM 726 N N . GLU A 1 95 ? -0.894 6.140 2.726 1.00 89.44 95 GLU A N 1
ATOM 727 C CA . GLU A 1 95 ? -0.664 7.201 1.737 1.00 89.44 95 GLU A CA 1
ATOM 728 C C . GLU A 1 95 ? 0.238 8.313 2.290 1.00 89.44 95 GLU A C 1
ATOM 730 O O . GLU A 1 95 ? 1.196 8.723 1.633 1.00 89.44 95 GLU A O 1
ATOM 735 N N . HIS A 1 96 ? -0.007 8.753 3.527 1.00 87.75 96 HIS A N 1
ATOM 736 C CA . HIS A 1 96 ? 0.847 9.737 4.188 1.00 87.75 96 HIS A CA 1
ATOM 737 C C . HIS A 1 96 ? 2.276 9.217 4.412 1.00 87.75 96 HIS A C 1
ATOM 739 O O . HIS A 1 96 ? 3.252 9.940 4.198 1.00 87.75 96 HIS A O 1
ATOM 745 N N . LEU A 1 97 ? 2.421 7.954 4.810 1.00 87.12 97 LEU A N 1
ATOM 746 C CA . LEU A 1 97 ? 3.726 7.328 5.008 1.00 87.12 97 LEU A CA 1
ATOM 747 C C . LEU A 1 97 ? 4.487 7.179 3.685 1.00 87.12 97 LEU A C 1
ATOM 749 O O . LEU A 1 97 ? 5.685 7.442 3.663 1.00 87.12 97 LEU A O 1
ATOM 753 N N . VAL A 1 98 ? 3.811 6.855 2.576 1.00 88.19 98 VAL A N 1
ATOM 754 C CA . VAL A 1 98 ? 4.427 6.878 1.236 1.00 88.19 98 VAL A CA 1
ATOM 755 C C . VAL A 1 98 ? 4.884 8.293 0.882 1.00 88.19 98 VAL A C 1
ATOM 757 O O . VAL A 1 98 ? 6.028 8.485 0.489 1.00 88.19 98 VAL A O 1
ATOM 760 N N . ALA A 1 99 ? 4.036 9.304 1.084 1.00 86.88 99 ALA A N 1
ATOM 761 C CA . ALA A 1 99 ? 4.373 10.693 0.764 1.00 86.88 99 ALA A CA 1
ATOM 762 C C . ALA A 1 99 ? 5.539 11.254 1.602 1.00 86.88 99 ALA A C 1
ATOM 764 O O . ALA A 1 99 ? 6.228 12.172 1.164 1.00 86.88 99 ALA A O 1
ATOM 765 N N . THR A 1 100 ? 5.766 10.711 2.801 1.00 86.56 100 THR A N 1
ATOM 766 C CA . THR A 1 100 ? 6.875 11.100 3.690 1.00 86.56 100 THR A CA 1
ATOM 767 C C . THR A 1 100 ? 8.129 10.236 3.519 1.00 86.56 100 THR A C 1
ATOM 769 O O . THR A 1 100 ? 9.072 10.388 4.294 1.00 86.56 100 THR A O 1
ATOM 772 N N . GLY A 1 101 ? 8.162 9.335 2.529 1.00 85.56 101 GLY A N 1
ATOM 773 C CA . GLY A 1 101 ? 9.306 8.452 2.263 1.00 85.56 101 GLY A CA 1
ATOM 774 C C . GLY A 1 101 ? 9.475 7.319 3.282 1.00 85.56 101 GLY A C 1
ATOM 775 O O . GLY A 1 101 ? 10.529 6.700 3.385 1.00 85.56 101 GLY A O 1
ATOM 776 N N . GLN A 1 102 ? 8.443 7.028 4.076 1.00 88.38 102 GLN A N 1
ATOM 777 C CA . GLN A 1 102 ? 8.418 5.941 5.058 1.00 88.38 102 GLN A CA 1
ATOM 778 C C . GLN A 1 102 ? 7.788 4.674 4.461 1.00 88.38 102 GLN A C 1
ATOM 780 O O . GLN A 1 102 ? 6.932 4.030 5.079 1.00 88.38 102 GLN A O 1
ATOM 785 N N . ALA A 1 103 ? 8.217 4.299 3.254 1.00 88.25 103 ALA A N 1
ATOM 786 C CA . ALA A 1 103 ? 7.613 3.223 2.470 1.00 88.25 103 ALA A CA 1
ATOM 787 C C . ALA A 1 103 ? 7.529 1.877 3.213 1.00 88.25 103 ALA A C 1
ATOM 789 O O . ALA A 1 103 ? 6.513 1.190 3.131 1.00 88.25 103 ALA A O 1
ATOM 790 N N . GLN A 1 104 ? 8.536 1.524 4.022 1.00 88.94 104 GLN A N 1
ATOM 791 C CA . GLN A 1 104 ? 8.508 0.301 4.838 1.00 88.94 104 GLN A CA 1
ATOM 792 C C . GLN A 1 104 ? 7.324 0.259 5.814 1.00 88.94 104 GLN A C 1
ATOM 794 O O . GLN A 1 104 ? 6.638 -0.758 5.921 1.00 88.94 104 GLN A O 1
ATOM 799 N N . ARG A 1 105 ? 7.059 1.370 6.514 1.00 86.62 105 ARG A N 1
ATOM 800 C CA . ARG A 1 105 ? 5.914 1.473 7.430 1.00 86.62 105 ARG A CA 1
ATOM 801 C C . ARG A 1 105 ? 4.605 1.504 6.649 1.00 86.62 105 ARG A C 1
ATOM 803 O O . ARG A 1 105 ? 3.639 0.879 7.077 1.00 86.62 105 ARG A O 1
ATOM 810 N N . ALA A 1 106 ? 4.584 2.184 5.501 1.00 89.38 106 ALA A N 1
ATOM 811 C CA . ALA A 1 106 ? 3.408 2.256 4.643 1.00 89.38 106 ALA A CA 1
ATOM 812 C C . ALA A 1 106 ? 2.956 0.872 4.162 1.00 89.38 106 ALA A C 1
ATOM 814 O O . ALA A 1 106 ? 1.771 0.560 4.234 1.00 89.38 106 ALA A O 1
ATOM 815 N N . ILE A 1 107 ? 3.892 0.017 3.731 1.00 92.00 107 ILE A N 1
ATOM 816 C CA . ILE A 1 107 ? 3.582 -1.322 3.211 1.00 92.00 107 ILE A CA 1
ATOM 817 C C . ILE A 1 107 ? 2.799 -2.156 4.214 1.00 92.00 107 ILE A C 1
ATOM 819 O O . ILE A 1 107 ? 1.881 -2.866 3.811 1.00 92.00 107 ILE A O 1
ATOM 823 N N . ARG A 1 108 ? 3.130 -2.074 5.508 1.00 90.00 108 ARG A N 1
ATOM 824 C CA . ARG A 1 108 ? 2.406 -2.820 6.541 1.00 90.00 108 ARG A CA 1
ATOM 825 C C . ARG A 1 108 ? 0.918 -2.458 6.528 1.00 90.00 108 ARG A C 1
ATOM 827 O O . ARG A 1 108 ? 0.086 -3.340 6.351 1.00 90.00 108 ARG A O 1
ATOM 834 N N . TRP A 1 109 ? 0.604 -1.170 6.651 1.00 87.69 109 TRP A N 1
ATOM 835 C CA . TRP A 1 109 ? -0.778 -0.683 6.706 1.00 87.69 109 TRP A CA 1
ATOM 836 C C . TRP A 1 109 ? -1.525 -0.898 5.393 1.00 87.69 109 TRP A C 1
ATOM 838 O O . TRP A 1 109 ? -2.676 -1.324 5.385 1.00 87.69 109 TRP A O 1
ATOM 848 N N . LEU A 1 110 ? -0.852 -0.671 4.266 1.00 89.81 110 LEU A N 1
ATOM 849 C CA . LEU A 1 110 ? -1.450 -0.859 2.951 1.00 89.81 110 LEU A CA 1
ATOM 850 C C . LEU A 1 110 ? -1.698 -2.340 2.631 1.00 89.81 110 LEU A C 1
ATOM 852 O O . LEU A 1 110 ? -2.666 -2.648 1.945 1.00 89.81 110 LEU A O 1
ATOM 856 N N . ARG A 1 111 ? -0.881 -3.275 3.137 1.00 90.75 111 ARG A N 1
ATOM 857 C CA . ARG A 1 111 ? -1.149 -4.719 3.011 1.00 90.75 111 ARG A CA 1
ATOM 858 C C . ARG A 1 111 ? -2.377 -5.145 3.805 1.00 90.75 111 ARG A C 1
ATOM 860 O O . ARG A 1 111 ? -3.141 -5.964 3.302 1.00 90.75 111 ARG A O 1
ATOM 867 N N . GLU A 1 112 ? -2.571 -4.602 5.004 1.00 86.88 112 GLU A N 1
ATOM 868 C CA . GLU A 1 112 ? -3.775 -4.863 5.802 1.00 86.88 112 GLU A CA 1
ATOM 869 C C . GLU A 1 112 ? -5.028 -4.346 5.078 1.00 86.88 112 GLU A C 1
ATOM 871 O O . GLU A 1 112 ? -5.945 -5.127 4.816 1.00 86.88 112 GLU A O 1
ATOM 876 N N . ALA A 1 113 ? -5.010 -3.093 4.611 1.00 87.56 113 ALA A N 1
ATOM 877 C CA . ALA A 1 113 ? -6.107 -2.518 3.831 1.00 87.56 113 ALA A CA 1
ATOM 878 C C . ALA A 1 113 ? -6.383 -3.308 2.533 1.00 87.56 113 ALA A C 1
ATOM 880 O O . ALA A 1 113 ? -7.532 -3.613 2.211 1.00 87.56 113 ALA A O 1
ATOM 881 N N . ALA A 1 114 ? -5.332 -3.712 1.811 1.00 87.88 114 ALA A N 1
ATOM 882 C CA . ALA A 1 114 ? -5.448 -4.539 0.609 1.00 87.88 114 ALA A CA 1
ATOM 883 C C . ALA A 1 114 ? -6.042 -5.929 0.901 1.00 87.88 114 ALA A C 1
ATOM 885 O O . ALA A 1 114 ? -6.818 -6.452 0.098 1.00 87.88 114 ALA A O 1
ATOM 886 N N . GLY A 1 115 ? -5.703 -6.528 2.048 1.00 85.69 115 GLY A N 1
ATOM 887 C CA . GLY A 1 115 ? -6.275 -7.794 2.514 1.00 85.69 115 GLY A CA 1
ATOM 888 C C . GLY A 1 115 ? -7.773 -7.702 2.809 1.00 85.69 115 GLY A C 1
ATOM 889 O O . GLY A 1 115 ? -8.498 -8.673 2.606 1.00 85.69 115 GLY A O 1
ATOM 890 N N . LEU A 1 116 ? -8.244 -6.519 3.204 1.00 81.50 116 LEU A N 1
ATOM 891 C CA . LEU A 1 116 ? -9.656 -6.211 3.442 1.00 81.50 116 LEU A CA 1
ATOM 892 C C . LEU A 1 116 ? -10.410 -5.799 2.163 1.00 81.50 116 LEU A C 1
ATOM 894 O O . LEU A 1 116 ? -11.586 -5.451 2.220 1.00 81.50 116 LEU A O 1
ATOM 898 N N . GLY A 1 117 ? -9.758 -5.893 0.998 1.00 80.44 117 GLY A N 1
ATOM 899 C CA . GLY A 1 117 ? -10.372 -5.668 -0.310 1.00 80.44 117 GLY A CA 1
ATOM 900 C C . GLY A 1 117 ? -10.293 -4.229 -0.815 1.00 80.44 117 GLY A C 1
ATOM 901 O O . GLY A 1 117 ? -10.884 -3.920 -1.850 1.00 80.44 117 GLY A O 1
ATOM 902 N N . GLU A 1 118 ? -9.552 -3.352 -0.135 1.00 86.56 118 GLU A N 1
ATOM 903 C CA . GLU A 1 118 ? -9.408 -1.960 -0.550 1.00 86.56 118 GLU A CA 1
ATOM 904 C C . GLU A 1 118 ? -8.561 -1.856 -1.825 1.00 86.56 118 GLU A C 1
ATOM 906 O O . GLU A 1 118 ? -7.338 -2.024 -1.821 1.00 86.56 118 GLU A O 1
ATOM 911 N N . GLN A 1 119 ? -9.219 -1.561 -2.946 1.00 87.75 119 GLN A N 1
ATOM 912 C CA . GLN A 1 119 ? -8.581 -1.550 -4.263 1.00 87.75 119 GLN A CA 1
ATOM 913 C C . GLN A 1 119 ? -7.477 -0.491 -4.361 1.00 87.75 119 GLN A C 1
ATOM 915 O O . GLN A 1 119 ? -6.441 -0.705 -4.999 1.00 87.75 119 GLN A O 1
ATOM 920 N N . ARG A 1 120 ? -7.674 0.652 -3.695 1.00 87.31 120 ARG A N 1
ATOM 921 C CA . ARG A 1 120 ? -6.729 1.770 -3.719 1.00 87.31 120 ARG A CA 1
ATOM 922 C C . ARG A 1 120 ? -5.432 1.455 -2.971 1.00 87.31 120 ARG A C 1
ATOM 924 O O . ARG A 1 120 ? -4.385 2.008 -3.311 1.00 87.31 120 ARG A O 1
ATOM 931 N N . ALA A 1 121 ? -5.462 0.512 -2.029 1.00 89.88 121 ALA A N 1
ATOM 932 C CA . ALA A 1 121 ? -4.276 0.080 -1.302 1.00 89.88 121 ALA A CA 1
ATOM 933 C C . ALA A 1 121 ? -3.247 -0.607 -2.218 1.00 89.88 121 ALA A C 1
ATOM 935 O O . ALA A 1 121 ? -2.049 -0.396 -2.050 1.00 89.88 121 ALA A O 1
ATOM 936 N N . PHE A 1 122 ? -3.686 -1.354 -3.240 1.00 92.81 122 PHE A N 1
ATOM 937 C CA . PHE A 1 122 ? -2.780 -2.001 -4.202 1.00 92.81 122 PHE A CA 1
ATOM 938 C C . PHE A 1 122 ? -1.978 -0.988 -5.033 1.00 92.81 122 PHE A C 1
ATOM 940 O O . PHE A 1 122 ? -0.780 -1.170 -5.247 1.00 92.81 122 PHE A O 1
ATOM 947 N N . LEU A 1 123 ? -2.612 0.111 -5.456 1.00 92.88 123 LEU A N 1
ATOM 948 C CA . LEU A 1 123 ? -1.930 1.207 -6.152 1.00 92.88 123 LEU A CA 1
ATOM 949 C C . LEU A 1 123 ? -0.868 1.854 -5.251 1.00 92.88 123 LEU A C 1
ATOM 951 O O . LEU A 1 123 ? 0.260 2.089 -5.687 1.00 92.88 123 LEU A O 1
ATOM 955 N N . LEU A 1 124 ? -1.226 2.134 -3.995 1.00 92.69 124 LEU A N 1
ATOM 956 C CA . LEU A 1 124 ? -0.316 2.741 -3.023 1.00 92.69 124 LEU A CA 1
ATOM 957 C C . LEU A 1 124 ? 0.837 1.801 -2.650 1.00 92.69 124 LEU A C 1
ATOM 959 O O . LEU A 1 124 ? 1.955 2.277 -2.484 1.00 92.69 124 LEU A O 1
ATOM 963 N N . LEU A 1 125 ? 0.605 0.484 -2.582 1.00 93.56 125 LEU A N 1
ATOM 964 C CA . LEU A 1 125 ? 1.669 -0.513 -2.422 1.00 93.56 125 LEU A CA 1
ATOM 965 C C . LEU A 1 125 ? 2.659 -0.438 -3.580 1.00 93.56 125 LEU A C 1
ATOM 967 O O . LEU A 1 125 ? 3.858 -0.353 -3.341 1.00 93.56 125 LEU A O 1
ATOM 971 N N . GLY A 1 126 ? 2.162 -0.388 -4.818 1.00 93.56 126 GLY A N 1
ATOM 972 C CA . GLY A 1 126 ? 2.996 -0.185 -5.999 1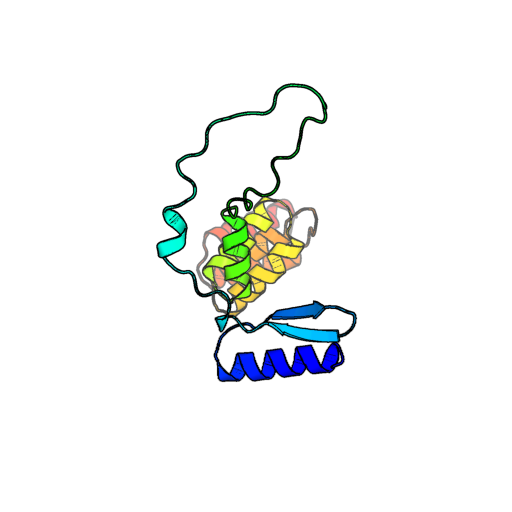.00 93.56 126 GLY A CA 1
ATOM 973 C C . GLY A 1 126 ? 3.905 1.039 -5.872 1.00 93.56 126 GLY A C 1
ATOM 974 O O . GLY A 1 126 ? 5.117 0.924 -6.027 1.00 93.56 126 GLY A O 1
ATOM 975 N N . LYS A 1 127 ? 3.336 2.193 -5.498 1.00 92.50 127 LYS A N 1
ATOM 976 C CA . LYS A 1 127 ? 4.097 3.435 -5.259 1.00 92.50 127 LYS A CA 1
ATOM 977 C C . LYS A 1 127 ? 5.096 3.300 -4.102 1.00 92.50 127 LYS A C 1
ATOM 979 O O . LYS A 1 127 ? 6.219 3.782 -4.207 1.00 92.50 127 LYS A O 1
ATOM 984 N N . ALA A 1 128 ? 4.728 2.613 -3.022 1.00 92.81 128 ALA A N 1
ATOM 985 C CA . ALA A 1 128 ? 5.622 2.382 -1.891 1.00 92.81 128 ALA A CA 1
ATOM 986 C C . ALA A 1 128 ? 6.860 1.568 -2.301 1.00 92.81 128 ALA A C 1
ATOM 988 O O . ALA A 1 128 ? 7.969 1.915 -1.918 1.00 92.81 128 ALA A O 1
ATOM 989 N N . TYR A 1 129 ? 6.704 0.524 -3.118 1.00 93.19 129 TYR A N 1
ATOM 990 C CA . TYR A 1 129 ? 7.833 -0.298 -3.573 1.00 93.19 129 TYR A CA 1
ATOM 991 C C . TYR A 1 129 ? 8.766 0.419 -4.562 1.00 93.19 129 TYR A C 1
ATOM 993 O O . TYR A 1 129 ? 9.943 0.070 -4.640 1.00 93.19 129 TYR A O 1
ATOM 1001 N N . THR A 1 130 ? 8.279 1.448 -5.267 1.00 92.31 130 THR A N 1
ATOM 1002 C CA . THR A 1 130 ? 9.129 2.325 -6.096 1.00 92.31 130 THR A CA 1
ATOM 1003 C C . THR A 1 130 ? 9.9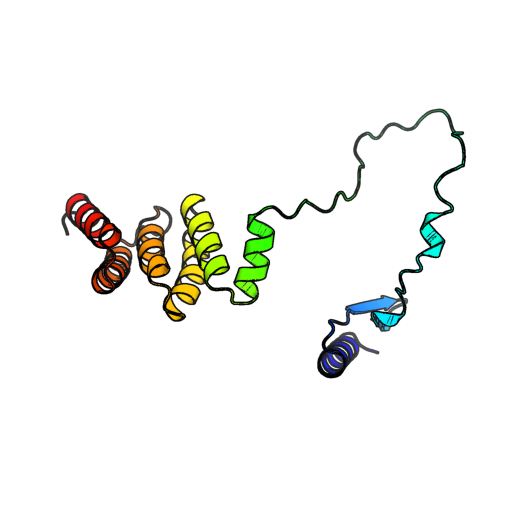20 3.357 -5.302 1.00 92.31 130 THR A C 1
ATOM 1005 O O . THR A 1 130 ? 10.782 4.025 -5.871 1.00 92.31 130 THR A O 1
ATOM 1008 N N . ASP A 1 131 ? 9.628 3.518 -4.009 1.00 90.44 131 ASP A N 1
ATOM 1009 C CA . ASP A 1 131 ? 10.358 4.449 -3.157 1.00 90.44 131 ASP A CA 1
ATOM 1010 C C . ASP A 1 131 ? 11.857 4.103 -3.167 1.00 90.44 131 ASP A C 1
ATOM 1012 O O . ASP A 1 131 ? 12.195 2.922 -3.044 1.00 90.44 131 ASP A O 1
ATOM 1016 N N . PRO A 1 132 ? 12.769 5.085 -3.280 1.00 87.50 132 PRO A N 1
ATOM 1017 C CA . PRO A 1 132 ? 14.210 4.838 -3.309 1.00 87.50 132 PRO A CA 1
ATOM 1018 C C . PRO A 1 132 ? 14.740 4.010 -2.130 1.00 87.50 132 PRO A C 1
ATOM 1020 O O . PRO A 1 132 ? 15.762 3.343 -2.272 1.00 87.50 132 PRO A O 1
ATOM 1023 N N . ALA A 1 133 ? 14.062 4.036 -0.976 1.00 87.62 133 ALA A N 1
ATOM 1024 C CA . ALA A 1 133 ? 14.426 3.245 0.196 1.00 87.62 133 ALA A CA 1
ATOM 1025 C C . ALA A 1 133 ? 14.220 1.732 0.002 1.00 87.62 133 ALA A C 1
ATOM 1027 O O . ALA A 1 133 ? 14.841 0.935 0.706 1.00 87.62 133 ALA A O 1
ATOM 1028 N N . LEU A 1 134 ? 13.340 1.334 -0.918 1.00 88.88 134 LEU A N 1
ATOM 1029 C CA . LEU A 1 134 ? 13.062 -0.064 -1.256 1.00 88.88 134 LEU A CA 1
ATOM 1030 C C . LEU A 1 134 ? 13.564 -0.413 -2.653 1.00 88.88 134 LEU A C 1
ATOM 1032 O O . LEU A 1 134 ? 14.239 -1.424 -2.820 1.00 88.88 134 LEU A O 1
ATOM 1036 N N . ASN A 1 135 ? 13.245 0.438 -3.630 1.00 88.38 135 ASN A N 1
ATOM 1037 C CA . ASN A 1 135 ? 13.624 0.333 -5.034 1.00 88.38 135 ASN A CA 1
ATOM 1038 C C . ASN A 1 135 ? 13.356 -1.064 -5.631 1.00 88.38 135 ASN A C 1
ATOM 1040 O O . ASN A 1 135 ? 14.132 -1.576 -6.439 1.00 88.38 135 ASN A O 1
ATOM 1044 N N . ASP A 1 136 ? 12.249 -1.690 -5.227 1.00 93.19 136 ASP A N 1
ATOM 1045 C CA . ASP A 1 136 ? 11.845 -3.023 -5.675 1.00 93.19 136 ASP A CA 1
ATOM 1046 C C . ASP A 1 136 ? 10.813 -2.897 -6.800 1.00 93.19 136 ASP A C 1
ATOM 1048 O O . ASP A 1 136 ? 9.598 -3.020 -6.616 1.00 93.19 136 ASP A O 1
ATOM 1052 N N . ILE A 1 137 ? 11.318 -2.588 -7.994 1.00 93.38 137 ILE A N 1
ATOM 1053 C CA . ILE A 1 137 ? 10.495 -2.378 -9.191 1.00 93.38 137 ILE A CA 1
ATOM 1054 C C . ILE A 1 137 ? 9.716 -3.637 -9.604 1.00 93.38 137 ILE A C 1
ATOM 1056 O O . ILE A 1 137 ? 8.532 -3.505 -9.929 1.00 93.38 137 ILE A O 1
ATOM 1060 N N . PRO A 1 138 ? 10.295 -4.856 -9.582 1.00 93.31 138 PRO A N 1
ATOM 1061 C CA . PRO A 1 138 ? 9.535 -6.070 -9.868 1.00 93.31 138 PRO A CA 1
ATOM 1062 C C . PRO A 1 138 ? 8.331 -6.248 -8.938 1.00 93.31 138 PRO A C 1
ATOM 1064 O O . PRO A 1 138 ? 7.242 -6.584 -9.406 1.00 93.31 138 PRO A O 1
ATOM 1067 N N . GLU A 1 139 ? 8.495 -6.003 -7.637 1.00 92.44 139 GLU A N 1
ATOM 1068 C CA . GLU A 1 139 ? 7.394 -6.120 -6.682 1.00 92.44 139 GLU A CA 1
ATOM 1069 C C . GLU A 1 139 ? 6.369 -4.993 -6.866 1.00 92.44 139 GLU A C 1
ATOM 1071 O O . GLU A 1 139 ? 5.164 -5.255 -6.870 1.00 92.44 139 GLU A O 1
ATOM 1076 N N . ALA A 1 140 ? 6.821 -3.761 -7.127 1.00 93.56 140 ALA A N 1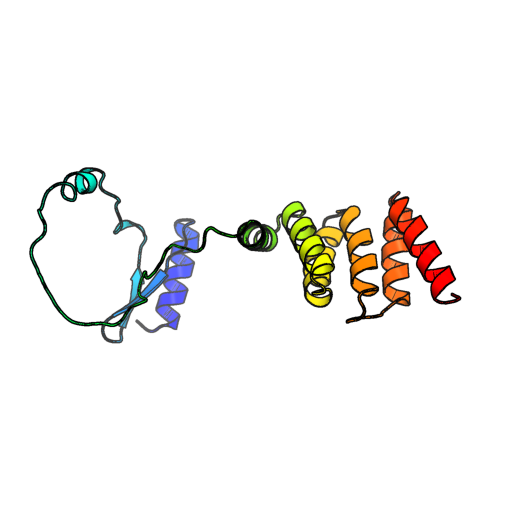
ATOM 1077 C CA . ALA A 1 140 ? 5.943 -2.643 -7.467 1.00 93.56 140 ALA A CA 1
ATOM 1078 C C . ALA A 1 140 ? 5.024 -2.977 -8.651 1.00 93.56 140 ALA A C 1
ATOM 1080 O O . ALA A 1 140 ? 3.810 -2.781 -8.568 1.00 93.56 140 ALA A O 1
ATOM 1081 N N . LEU A 1 141 ? 5.583 -3.541 -9.728 1.00 94.88 141 LEU A N 1
ATOM 1082 C CA . LEU A 1 141 ? 4.821 -3.942 -10.909 1.00 94.88 141 LEU A CA 1
ATOM 1083 C C . LEU A 1 141 ? 3.766 -5.003 -10.583 1.00 94.88 141 LEU A C 1
ATOM 1085 O O . LEU A 1 141 ? 2.631 -4.848 -11.019 1.00 94.88 141 LEU A O 1
ATOM 1089 N N . LYS A 1 142 ? 4.074 -6.010 -9.753 1.00 94.06 142 LYS A N 1
ATOM 1090 C CA . LYS A 1 142 ? 3.076 -7.016 -9.332 1.00 94.06 142 LYS A CA 1
ATOM 1091 C C . LYS A 1 142 ? 1.869 -6.380 -8.642 1.00 94.06 142 LYS A C 1
ATOM 1093 O O . LYS A 1 142 ? 0.726 -6.749 -8.924 1.00 94.06 142 LYS A O 1
ATOM 1098 N N . TRP A 1 143 ? 2.104 -5.431 -7.735 1.00 93.44 143 TRP A N 1
ATOM 1099 C CA . TRP A 1 143 ? 1.023 -4.746 -7.022 1.00 93.44 143 TRP A CA 1
ATOM 1100 C C . TRP A 1 143 ? 0.212 -3.831 -7.946 1.00 93.44 143 TRP A C 1
ATOM 1102 O O . TRP A 1 143 ? -1.018 -3.814 -7.862 1.00 93.44 143 TRP A O 1
ATOM 1112 N N . LEU A 1 144 ? 0.871 -3.137 -8.876 1.00 93.50 144 LEU A N 1
ATOM 1113 C CA . LEU A 1 144 ? 0.210 -2.287 -9.870 1.00 93.50 144 LEU A CA 1
ATOM 1114 C C . LEU A 1 144 ? -0.592 -3.097 -10.893 1.00 93.50 144 LEU A C 1
ATOM 1116 O O . LEU A 1 144 ? -1.706 -2.705 -11.228 1.00 93.50 144 LEU A O 1
ATOM 1120 N N . ASP A 1 145 ? -0.081 -4.242 -11.343 1.00 93.06 145 ASP A N 1
ATOM 1121 C CA . ASP A 1 145 ? -0.796 -5.152 -12.241 1.00 93.06 145 ASP A CA 1
ATOM 1122 C C . ASP A 1 145 ? -2.064 -5.691 -11.563 1.00 93.06 145 ASP A C 1
ATOM 1124 O O . ASP A 1 145 ? -3.129 -5.759 -12.178 1.00 93.06 145 ASP A O 1
ATOM 1128 N N . ARG A 1 146 ? -1.997 -5.989 -10.258 1.00 91.88 146 ARG A N 1
ATOM 1129 C CA . ARG A 1 146 ? -3.177 -6.378 -9.474 1.00 91.88 146 ARG A CA 1
ATOM 1130 C C . ARG A 1 146 ? -4.181 -5.235 -9.332 1.00 91.88 146 ARG A C 1
ATOM 1132 O O . ARG A 1 146 ? -5.376 -5.457 -9.505 1.00 91.88 146 ARG A O 1
ATOM 1139 N N . ALA A 1 147 ? -3.717 -4.017 -9.055 1.00 91.81 147 ALA A N 1
ATOM 1140 C CA . ALA A 1 147 ? -4.579 -2.836 -9.017 1.00 91.81 147 ALA A CA 1
ATOM 1141 C C . ALA A 1 147 ? -5.242 -2.575 -10.383 1.00 91.81 147 ALA A C 1
ATOM 1143 O O . ALA A 1 147 ? -6.425 -2.240 -10.446 1.00 91.81 147 ALA A O 1
ATOM 1144 N N . HIS A 1 148 ? -4.508 -2.777 -11.480 1.00 92.94 148 HIS A N 1
ATOM 1145 C CA . HIS A 1 148 ? -5.031 -2.671 -12.838 1.00 92.94 148 HIS A CA 1
ATOM 1146 C C . HIS A 1 148 ? -6.101 -3.728 -13.128 1.00 92.94 148 HIS A C 1
ATOM 1148 O O . HIS A 1 148 ? -7.159 -3.381 -13.650 1.00 92.94 148 HIS A O 1
ATOM 1154 N N . ALA A 1 149 ? -5.874 -4.985 -12.730 1.00 91.19 149 ALA A N 1
ATOM 1155 C CA . ALA A 1 149 ? -6.858 -6.060 -12.863 1.00 91.19 149 ALA A CA 1
ATOM 1156 C C . ALA A 1 149 ? -8.164 -5.771 -12.098 1.00 91.19 149 ALA A C 1
ATOM 1158 O O . ALA A 1 149 ? -9.230 -6.231 -12.497 1.00 91.19 149 ALA A O 1
ATOM 1159 N N . LEU A 1 150 ? -8.090 -4.972 -11.028 1.00 88.00 150 LEU A N 1
ATOM 1160 C CA . LEU A 1 150 ? -9.245 -4.487 -10.264 1.00 88.00 150 LEU A CA 1
ATOM 1161 C C . LEU A 1 150 ? -9.898 -3.226 -10.864 1.00 88.00 150 LEU A C 1
ATOM 1163 O O . LEU A 1 150 ? -10.853 -2.709 -10.293 1.00 88.00 150 LEU A O 1
ATOM 1167 N N . GLY A 1 151 ? -9.413 -2.741 -12.012 1.00 89.38 151 GLY A N 1
ATOM 1168 C CA . GLY A 1 151 ? -9.979 -1.606 -12.745 1.00 89.38 151 GLY A CA 1
ATOM 1169 C C . GLY A 1 151 ? -9.260 -0.270 -12.540 1.00 89.38 151 GLY A C 1
ATOM 1170 O O . GLY A 1 151 ? -9.728 0.749 -13.044 1.00 89.38 151 GLY A O 1
ATOM 1171 N N . SER A 1 152 ? -8.118 -0.232 -11.841 1.00 90.00 152 SER A N 1
ATOM 1172 C CA . SER A 1 152 ? -7.355 1.011 -11.667 1.00 90.00 152 SER A CA 1
ATOM 1173 C C . SER A 1 152 ? -6.603 1.389 -12.950 1.00 90.00 152 SER A C 1
ATOM 1175 O O . SER A 1 152 ? -5.566 0.812 -13.293 1.00 90.00 152 SER A O 1
ATOM 1177 N N . SER A 1 153 ? -7.111 2.390 -13.669 1.00 91.31 153 SER A N 1
ATOM 1178 C CA . SER A 1 153 ? -6.442 2.978 -14.840 1.00 91.31 153 SER A CA 1
ATOM 1179 C C . SER A 1 153 ? -5.155 3.726 -14.465 1.00 91.31 153 SER A C 1
ATOM 1181 O O . SER A 1 153 ? -4.180 3.713 -15.225 1.00 91.31 153 SER A O 1
ATOM 1183 N N . GLU A 1 154 ? -5.119 4.321 -13.268 1.00 90.12 154 GLU A N 1
ATOM 1184 C CA . GLU A 1 154 ? -3.929 4.973 -12.716 1.00 90.12 154 GLU A CA 1
ATOM 1185 C C . GLU A 1 154 ? -2.792 3.963 -12.529 1.00 90.12 154 GLU A C 1
ATOM 1187 O O . GLU A 1 154 ? -1.664 4.222 -12.949 1.00 90.12 154 GLU A O 1
ATOM 1192 N N . ALA A 1 155 ? -3.094 2.776 -11.992 1.00 91.25 155 ALA A N 1
ATOM 1193 C CA . ALA A 1 155 ? -2.097 1.726 -11.809 1.00 91.25 155 ALA A CA 1
ATOM 1194 C C . ALA A 1 155 ? -1.499 1.248 -13.137 1.00 91.25 155 ALA A C 1
ATOM 1196 O O . ALA A 1 155 ? -0.288 1.065 -13.227 1.00 91.25 155 ALA A O 1
ATOM 1197 N N . SER A 1 156 ? -2.324 1.113 -14.182 1.00 92.75 156 SER A N 1
ATOM 1198 C CA . SER A 1 156 ? -1.856 0.741 -15.525 1.00 92.75 156 SER A CA 1
ATOM 1199 C C . SER A 1 156 ? -0.885 1.775 -16.094 1.00 92.75 156 SER A C 1
ATOM 1201 O O . SER A 1 156 ? 0.200 1.430 -16.561 1.00 92.75 156 SER A O 1
ATOM 1203 N N . SER A 1 157 ? -1.243 3.059 -15.994 1.00 94.56 157 SER A N 1
ATOM 1204 C CA . SER A 1 157 ? -0.400 4.163 -16.470 1.00 94.56 157 SER A CA 1
ATOM 1205 C C . SER A 1 157 ? 0.935 4.201 -15.723 1.00 94.56 157 SER A C 1
ATOM 1207 O O . SER A 1 157 ? 1.991 4.372 -16.332 1.00 94.56 157 SER A O 1
ATOM 1209 N N . TYR A 1 158 ? 0.895 3.980 -14.407 1.00 92.31 158 TYR A N 1
ATOM 1210 C CA . TYR A 1 158 ? 2.086 3.964 -13.566 1.00 92.31 158 TYR A CA 1
ATOM 1211 C C . TYR A 1 158 ? 2.982 2.749 -13.854 1.00 92.31 158 TYR A C 1
ATOM 1213 O O . TYR A 1 158 ? 4.185 2.906 -14.048 1.00 92.31 158 TYR A O 1
ATOM 1221 N N . ALA A 1 159 ? 2.410 1.551 -13.998 1.00 93.50 159 ALA A N 1
ATOM 1222 C CA . ALA A 1 159 ? 3.156 0.348 -14.371 1.00 93.50 159 ALA A CA 1
ATOM 1223 C C . ALA A 1 159 ? 3.839 0.493 -15.740 1.00 93.50 159 ALA A C 1
ATOM 1225 O O . ALA A 1 159 ? 5.006 0.137 -15.893 1.00 93.50 159 ALA A O 1
ATOM 1226 N N . GLN A 1 160 ? 3.143 1.060 -16.731 1.00 94.31 160 GLN A N 1
ATOM 1227 C CA . GLN A 1 160 ? 3.726 1.337 -18.046 1.00 94.31 160 GLN A CA 1
ATOM 1228 C C . GLN A 1 160 ? 4.881 2.339 -17.968 1.00 94.31 160 GLN A C 1
ATOM 1230 O O . GLN A 1 160 ? 5.887 2.158 -18.656 1.00 94.31 160 GLN A O 1
ATOM 1235 N N . HIS A 1 161 ? 4.754 3.379 -17.138 1.00 93.75 161 HIS A N 1
ATOM 1236 C CA . HIS A 1 161 ? 5.831 4.339 -16.909 1.00 93.75 161 HIS A CA 1
ATOM 1237 C C . HIS A 1 161 ? 7.076 3.647 -16.347 1.00 93.75 161 HIS A C 1
ATOM 1239 O O . HIS A 1 161 ? 8.160 3.814 -16.900 1.00 93.75 161 HIS A O 1
ATOM 1245 N N . LEU A 1 162 ? 6.912 2.813 -15.316 1.00 93.56 162 LEU A N 1
ATOM 1246 C CA . LEU A 1 162 ? 8.017 2.067 -14.712 1.00 93.56 162 LEU A CA 1
ATOM 1247 C C . LEU A 1 162 ? 8.667 1.104 -15.710 1.00 93.56 162 LEU A C 1
ATOM 1249 O O . LEU A 1 162 ? 9.885 1.099 -15.846 1.00 93.56 162 LEU A O 1
ATOM 1253 N N . ARG A 1 163 ? 7.882 0.337 -16.473 1.00 93.56 163 ARG A N 1
ATOM 1254 C CA . ARG A 1 163 ? 8.423 -0.568 -17.504 1.00 93.56 163 ARG A CA 1
ATOM 1255 C C . ARG A 1 163 ? 9.288 0.172 -18.525 1.00 93.56 163 ARG A C 1
ATOM 1257 O O . ARG A 1 163 ? 10.410 -0.239 -18.800 1.00 93.56 163 ARG A O 1
ATOM 1264 N N . ARG A 1 164 ? 8.821 1.331 -19.004 1.00 95.00 164 ARG A N 1
ATOM 1265 C CA . ARG A 1 164 ? 9.598 2.191 -19.913 1.00 95.00 164 ARG A CA 1
ATOM 1266 C C . ARG A 1 164 ? 10.850 2.769 -19.260 1.00 95.00 164 ARG A C 1
ATOM 1268 O O . ARG A 1 164 ? 11.890 2.806 -19.900 1.00 95.00 164 ARG A O 1
ATOM 1275 N N . GLN A 1 165 ? 10.750 3.240 -18.020 1.00 92.50 165 GLN A N 1
ATOM 1276 C CA . GLN A 1 165 ? 11.873 3.848 -17.306 1.00 92.50 165 GLN A CA 1
ATOM 1277 C C . GLN A 1 165 ? 12.984 2.830 -17.010 1.00 92.50 165 GLN A C 1
ATOM 1279 O O . GLN A 1 165 ? 14.161 3.175 -17.080 1.00 92.50 165 GLN A O 1
ATOM 1284 N N . TYR A 1 166 ? 12.612 1.589 -16.693 1.00 89.69 166 TYR A N 1
ATOM 1285 C CA . TYR A 1 166 ? 13.538 0.532 -16.284 1.00 89.69 166 TYR A CA 1
ATOM 1286 C C . TYR A 1 166 ? 13.848 -0.487 -17.396 1.00 89.69 166 TYR A C 1
ATOM 1288 O O . TYR A 1 166 ? 14.553 -1.458 -17.135 1.00 89.69 166 TYR A O 1
ATOM 1296 N N . ASN A 1 167 ? 13.382 -0.256 -18.632 1.00 88.56 167 ASN A N 1
ATOM 1297 C CA . ASN A 1 167 ? 13.557 -1.145 -19.793 1.00 88.56 167 ASN A CA 1
ATOM 1298 C C . ASN A 1 167 ? 13.138 -2.608 -19.525 1.00 88.56 167 ASN A C 1
ATOM 1300 O O . ASN A 1 167 ? 13.841 -3.541 -19.921 1.00 88.56 167 ASN A O 1
ATOM 1304 N N . LEU A 1 168 ? 12.004 -2.788 -18.841 1.00 79.94 168 LEU A N 1
ATOM 1305 C CA . LEU A 1 168 ? 11.362 -4.079 -18.550 1.00 79.94 168 LEU A CA 1
ATOM 1306 C C . LEU A 1 168 ? 10.217 -4.343 -19.533 1.00 79.94 168 LEU A C 1
ATOM 1308 O O . LEU A 1 168 ? 10.089 -5.501 -19.981 1.00 79.94 168 LEU A O 1
#

Secondary structure (DSSP, 8-state):
--HHHHHHHHHHHHHHHSS--EEEEETTEEEEE-GGG----GGGGGSSS------------------------HHHHHHHHHHTT-HHHHHHHHHHHHHTT-HHHHHHHHHHHHHTT-HHHHHHHHHHHTSTTT--HHHHHHHHHHHHHTT-HHHHHHHHHHHHHHT-

InterPro domains:
  IPR011990 Tetratricopeptide-like helical domain superfamily [G3DSA:1.25.40.10] (73-168)

Radius of gyration: 25.78 Å; chains: 1; bounding box: 35×50×68 Å

Foldseek 3Di:
DDPVVQVVVQVVVCVVPVDRWDWDDDPNDIHIDDPVVPPPDPVVPPPPPDDDDDDDDDDDDPDDPPDPPPPCPPLNVLVVCLVVLNLVSLQVNLLVCLVVLVLVVSLVSLVSSVVVVNLVSLQSNLSSCCRPVNNNNVRSLVSLVSSVVVPDPVSVVVSVVSCVVVVD

Sequence (168 aa):
MTRHEAVQKAKELAVQTGKPHRVSQMGGEWSVVTPEEEVWRPEDRAKIANTPSVVPALDLHRNQIPDSKPVPTKYAVLEAHAESGDVQAQLALGEHLVATGQAQRAIRWLREAAGLGEQRAFLLLGKAYTDPALNDIPEALKWLDRAHALGSSEASSYAQHLRRQYNL